Protein AF-A0A941VCA6-F1 (afdb_monomer_lite)

Foldseek 3Di:
DPDPDDQDWDQDPPQDLCQQVWDADPVPRDIHGDCVSVVVRCVVRVHDCVCCVVDDVVVVLVVNLVVQVVCVVVVHDDDPNSVVSVVVVVVVVVVVVVVPDPPPDDD

Radius of gyration: 16.59 Å; chains: 1; bounding box: 28×48×42 Å

pLDDT: mean 78.52, std 15.75, range [40.0, 93.44]

Structure (mmCIF, N/CA/C/O backbone):
data_AF-A0A941VCA6-F1
#
_entry.id   AF-A0A941VCA6-F1
#
loop_
_atom_site.group_PDB
_atom_site.id
_atom_site.type_symbol
_atom_site.label_atom_id
_atom_site.label_alt_id
_atom_site.label_comp_id
_atom_site.label_asym_id
_atom_site.label_entity_id
_atom_site.label_seq_id
_atom_site.pdbx_PDB_ins_code
_atom_site.Cartn_x
_atom_site.Cartn_y
_atom_site.Cartn_z
_atom_site.occupancy
_atom_site.B_iso_or_equiv
_atom_site.auth_seq_id
_atom_site.auth_comp_id
_atom_site.auth_asym_id
_atom_site.auth_atom_id
_atom_site.pdbx_PDB_model_num
ATOM 1 N N . MET A 1 1 ? -7.656 23.220 -9.319 1.00 40.00 1 MET A N 1
ATOM 2 C CA . MET A 1 1 ? -6.685 22.226 -8.816 1.00 40.00 1 MET A CA 1
ATOM 3 C C . MET A 1 1 ? -7.544 21.092 -8.300 1.00 40.00 1 MET A C 1
ATOM 5 O O . MET A 1 1 ? -8.359 21.412 -7.446 1.00 40.00 1 MET A O 1
ATOM 9 N N . PRO A 1 2 ? -7.542 19.876 -8.874 1.00 51.56 2 PRO A N 1
ATOM 10 C CA . PRO A 1 2 ? -8.415 18.844 -8.338 1.00 51.56 2 PRO A CA 1
ATOM 11 C C . PRO A 1 2 ? -7.950 18.517 -6.919 1.00 51.56 2 PRO A C 1
ATOM 13 O O . PRO A 1 2 ? -6.752 18.389 -6.665 1.00 51.56 2 PRO A O 1
ATOM 16 N N . ASP A 1 3 ? -8.909 18.482 -6.007 1.00 45.16 3 ASP A N 1
ATOM 17 C CA . ASP A 1 3 ? -8.747 18.191 -4.596 1.00 45.16 3 ASP A CA 1
ATOM 18 C C . ASP A 1 3 ? -7.928 16.910 -4.402 1.00 45.16 3 ASP A C 1
ATOM 20 O O . ASP A 1 3 ? -8.348 15.815 -4.781 1.00 45.16 3 ASP A O 1
ATOM 24 N N . SER A 1 4 ? -6.734 17.035 -3.818 1.00 57.38 4 SER A N 1
ATOM 25 C CA . SER A 1 4 ? -5.977 15.875 -3.353 1.00 57.38 4 SER A CA 1
ATOM 26 C C . SER A 1 4 ? -6.761 15.224 -2.219 1.00 57.38 4 SER A C 1
ATOM 28 O O . SER A 1 4 ? -6.680 15.660 -1.069 1.00 57.38 4 SER A O 1
ATOM 30 N N . VAL A 1 5 ? -7.529 14.185 -2.545 1.00 57.56 5 VAL A N 1
ATOM 31 C CA . VAL A 1 5 ? -8.227 13.363 -1.557 1.00 57.56 5 VAL A CA 1
ATOM 32 C C . VAL A 1 5 ? -7.172 12.673 -0.697 1.00 57.56 5 VAL A C 1
ATOM 34 O O . VAL A 1 5 ? -6.443 11.796 -1.159 1.00 57.56 5 VAL A O 1
ATOM 37 N N . ARG A 1 6 ? -7.060 13.106 0.560 1.00 62.91 6 ARG A N 1
ATOM 38 C CA . ARG A 1 6 ? -6.259 12.419 1.573 1.00 62.91 6 ARG A CA 1
ATOM 39 C C . ARG A 1 6 ? -7.131 11.344 2.191 1.00 62.91 6 ARG A C 1
ATOM 41 O O . ARG A 1 6 ? -8.127 11.656 2.835 1.00 62.91 6 ARG A O 1
ATOM 48 N N . VAL A 1 7 ? -6.751 10.096 1.970 1.00 64.94 7 VAL A N 1
ATOM 49 C CA . VAL A 1 7 ? -7.450 8.945 2.528 1.00 64.94 7 VAL A CA 1
ATOM 50 C C . VAL A 1 7 ? -6.732 8.534 3.809 1.00 64.94 7 VAL A C 1
ATOM 52 O O . VAL A 1 7 ? -5.518 8.332 3.800 1.00 64.94 7 VAL A O 1
ATOM 55 N N . PHE A 1 8 ? -7.471 8.455 4.913 1.00 70.94 8 PHE A N 1
ATOM 56 C CA . PHE A 1 8 ? -6.959 7.91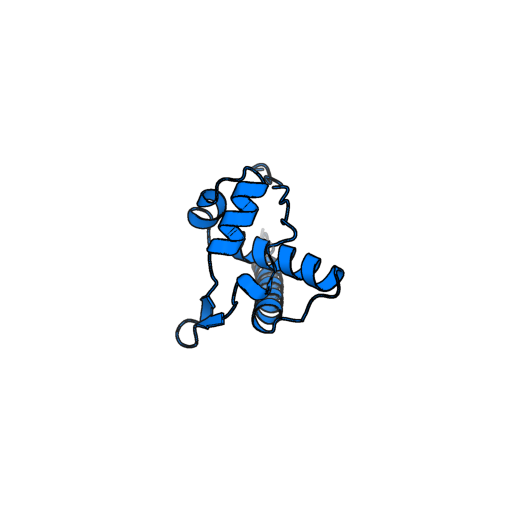5 6.168 1.00 70.94 8 PHE A CA 1
ATOM 57 C C . PHE A 1 8 ? -7.212 6.415 6.180 1.00 70.94 8 PHE A C 1
ATOM 59 O O . PHE A 1 8 ? -8.351 5.980 6.054 1.00 70.94 8 PHE A O 1
ATOM 66 N N . VAL A 1 9 ? -6.137 5.645 6.305 1.00 73.94 9 VAL A N 1
ATOM 67 C CA . VAL A 1 9 ? -6.169 4.183 6.299 1.00 73.94 9 VAL A CA 1
ATOM 68 C C . VAL A 1 9 ? -5.910 3.684 7.712 1.00 73.94 9 VAL A C 1
ATOM 70 O O . VAL A 1 9 ? -4.928 4.070 8.348 1.00 73.94 9 VAL A O 1
ATOM 73 N N . ASN A 1 10 ? -6.817 2.859 8.218 1.00 79.94 10 ASN A N 1
ATOM 74 C CA . ASN A 1 10 ? -6.681 2.161 9.481 1.00 79.94 10 ASN A CA 1
ATOM 75 C C . ASN A 1 10 ? -6.207 0.736 9.196 1.00 79.94 10 ASN A C 1
ATOM 77 O O . ASN A 1 10 ? -6.917 -0.045 8.568 1.00 79.94 10 ASN A O 1
ATOM 81 N N . ILE A 1 11 ? -4.994 0.414 9.639 1.00 81.81 11 ILE A N 1
ATOM 82 C CA . ILE A 1 11 ? -4.392 -0.900 9.411 1.00 81.81 11 ILE A CA 1
ATOM 83 C C . ILE A 1 11 ? -4.755 -1.783 10.607 1.00 81.81 11 ILE A C 1
ATOM 85 O O . ILE A 1 11 ? -4.311 -1.477 11.717 1.00 81.81 11 ILE A O 1
ATOM 89 N N . PRO A 1 12 ? -5.587 -2.822 10.426 1.00 82.75 12 PRO A N 1
ATOM 90 C CA . PRO A 1 12 ? -5.949 -3.712 11.518 1.00 82.75 12 PRO A CA 1
ATOM 91 C C . PRO A 1 12 ? -4.722 -4.498 11.997 1.00 82.75 12 PRO A C 1
ATOM 93 O O . PRO A 1 12 ? -3.832 -4.820 11.214 1.00 82.75 12 PRO A O 1
ATOM 96 N N . GLU A 1 13 ? -4.684 -4.818 13.290 1.00 80.75 13 GLU A N 1
ATOM 97 C CA . GLU A 1 13 ? -3.542 -5.484 13.938 1.00 80.75 13 GLU A CA 1
ATOM 98 C C . GLU A 1 13 ? -3.237 -6.889 13.390 1.00 80.75 13 GLU A C 1
ATOM 100 O O . GLU A 1 13 ? -2.095 -7.337 13.457 1.00 80.75 13 GLU A O 1
ATOM 105 N N . ASP A 1 14 ? -4.245 -7.551 12.818 1.00 85.06 14 ASP A N 1
ATOM 106 C CA . ASP A 1 14 ? -4.143 -8.892 12.230 1.00 85.06 14 ASP A CA 1
ATOM 107 C C . ASP A 1 14 ? -3.591 -8.876 10.792 1.00 85.06 14 ASP A C 1
ATOM 109 O O . ASP A 1 14 ? -3.211 -9.912 10.257 1.00 85.06 14 ASP A O 1
ATOM 113 N N . VAL A 1 15 ? -3.505 -7.700 10.155 1.00 88.38 15 VAL A N 1
ATOM 114 C CA . VAL A 1 15 ? -3.014 -7.570 8.777 1.00 88.38 15 VAL A CA 1
ATOM 115 C C . VAL A 1 15 ? -1.579 -7.068 8.779 1.00 88.38 15 VAL A C 1
ATOM 117 O O . VAL A 1 15 ? -1.282 -5.934 9.162 1.00 88.38 15 VAL A O 1
ATOM 120 N N . THR A 1 16 ? -0.670 -7.907 8.286 1.00 90.00 16 THR A N 1
ATOM 121 C CA . THR A 1 16 ? 0.745 -7.558 8.181 1.00 90.00 16 THR A CA 1
ATOM 122 C C . THR A 1 16 ? 1.124 -7.155 6.762 1.00 90.00 16 THR A C 1
ATOM 124 O O . THR A 1 16 ? 0.493 -7.543 5.784 1.00 90.00 16 THR A O 1
ATOM 127 N N . PHE A 1 17 ? 2.211 -6.394 6.625 1.00 90.12 17 PHE A N 1
ATOM 128 C CA . PHE A 1 17 ? 2.737 -6.053 5.302 1.00 90.12 17 PHE A CA 1
ATOM 129 C C . PHE A 1 17 ? 3.193 -7.302 4.524 1.00 90.12 17 PHE A C 1
ATOM 131 O O . PHE A 1 17 ? 3.091 -7.346 3.303 1.00 90.12 17 PHE A O 1
ATOM 138 N N . ALA A 1 18 ? 3.656 -8.344 5.223 1.00 90.75 18 ALA A N 1
ATOM 139 C CA . ALA A 1 18 ? 4.099 -9.589 4.603 1.00 90.75 18 ALA A CA 1
ATOM 140 C C . ALA A 1 18 ? 2.952 -10.365 3.922 1.00 90.75 18 ALA A C 1
ATOM 142 O O . ALA A 1 18 ? 3.211 -11.101 2.967 1.00 90.75 18 ALA A O 1
ATOM 143 N N . ASP A 1 19 ? 1.697 -10.160 4.342 1.00 92.19 19 ASP A N 1
ATOM 144 C CA . ASP A 1 19 ? 0.515 -10.748 3.695 1.00 92.19 19 ASP A CA 1
ATOM 145 C C . ASP A 1 19 ? 0.294 -10.241 2.268 1.00 92.19 19 ASP A C 1
ATOM 147 O O . ASP A 1 19 ? -0.338 -10.930 1.470 1.00 92.19 19 ASP A O 1
ATOM 151 N N . LEU A 1 20 ? 0.868 -9.086 1.897 1.00 91.75 20 LEU A N 1
ATOM 152 C CA . LEU A 1 20 ? 0.865 -8.632 0.502 1.00 91.75 20 LEU A CA 1
ATOM 153 C C . LEU A 1 20 ? 1.608 -9.598 -0.420 1.00 91.75 20 LEU A C 1
ATOM 155 O O . LEU A 1 20 ? 1.352 -9.590 -1.623 1.00 91.75 20 LEU A O 1
ATOM 159 N N . ARG A 1 21 ? 2.543 -10.392 0.125 1.00 92.75 21 ARG A N 1
ATOM 160 C CA . ARG A 1 21 ? 3.386 -11.340 -0.618 1.00 92.75 21 ARG A CA 1
ATOM 161 C C . ARG A 1 21 ? 3.957 -10.702 -1.882 1.00 92.75 21 ARG A C 1
ATOM 163 O O . ARG A 1 21 ? 3.840 -11.251 -2.979 1.00 92.75 21 ARG A O 1
ATOM 170 N N . LEU A 1 22 ? 4.544 -9.516 -1.707 1.00 93.00 22 LEU A N 1
ATOM 171 C CA . LEU A 1 22 ? 5.076 -8.726 -2.806 1.00 93.00 22 LEU A CA 1
ATOM 172 C C . LEU A 1 22 ? 6.075 -9.547 -3.612 1.00 93.00 22 LEU A C 1
ATOM 174 O O . LEU A 1 22 ? 7.038 -10.115 -3.096 1.00 93.00 22 LEU A O 1
ATOM 178 N N . ALA A 1 23 ? 5.836 -9.584 -4.912 1.00 92.38 23 ALA A N 1
ATOM 179 C CA . ALA A 1 23 ? 6.672 -10.276 -5.863 1.00 92.38 23 ALA A CA 1
ATOM 180 C C . ALA A 1 23 ? 6.882 -9.405 -7.095 1.00 92.38 23 ALA A C 1
ATOM 182 O O . ALA A 1 23 ? 6.087 -8.526 -7.427 1.00 92.38 23 ALA A O 1
ATOM 183 N N . ARG A 1 24 ? 7.977 -9.671 -7.800 1.00 89.81 24 ARG A N 1
ATOM 184 C CA . ARG A 1 24 ? 8.265 -9.041 -9.083 1.00 89.81 24 ARG A CA 1
ATOM 185 C C . ARG A 1 24 ? 7.919 -10.017 -10.197 1.00 89.81 24 ARG A C 1
ATOM 187 O O . ARG A 1 24 ? 8.426 -11.140 -10.210 1.00 89.81 24 ARG A O 1
ATOM 194 N N . ASN A 1 25 ? 7.111 -9.590 -11.159 1.00 88.50 25 ASN A N 1
ATOM 195 C CA . ASN A 1 25 ? 6.954 -10.329 -12.400 1.00 88.50 25 ASN A CA 1
ATOM 196 C C . ASN A 1 25 ? 8.285 -10.288 -13.164 1.00 88.50 25 ASN A C 1
ATOM 198 O O . ASN A 1 25 ? 8.712 -9.227 -13.610 1.00 88.50 25 ASN A O 1
ATOM 202 N N . GLN A 1 26 ? 8.952 -11.429 -13.334 1.00 85.88 26 GLN A N 1
ATOM 203 C CA . GLN A 1 26 ? 10.251 -11.473 -14.016 1.00 85.88 26 GLN A CA 1
ATOM 204 C C . GLN A 1 26 ? 10.157 -11.207 -15.526 1.00 85.88 26 GLN A C 1
ATOM 206 O O . GLN A 1 26 ? 11.163 -10.881 -16.149 1.00 85.88 26 GLN A O 1
ATOM 211 N N . GLN A 1 27 ? 8.969 -11.355 -16.118 1.00 83.75 27 GLN A N 1
ATOM 212 C CA . GLN A 1 27 ? 8.739 -11.147 -17.545 1.00 83.75 27 GLN A CA 1
ATOM 213 C C . GLN A 1 27 ? 8.391 -9.696 -17.878 1.00 83.75 27 GLN A C 1
ATOM 215 O O . GLN A 1 27 ? 8.851 -9.184 -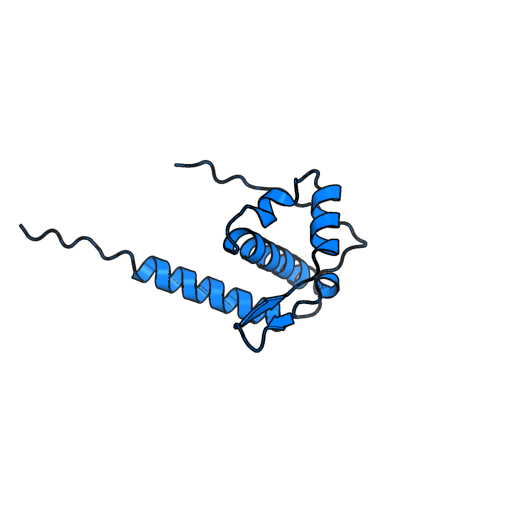18.895 1.00 83.75 27 GLN A O 1
ATOM 220 N N . THR A 1 28 ? 7.563 -9.050 -17.054 1.00 83.62 28 THR A N 1
ATOM 221 C CA . THR A 1 28 ? 7.068 -7.688 -17.326 1.00 83.62 28 THR A CA 1
ATOM 222 C C . THR A 1 28 ? 7.708 -6.625 -16.438 1.00 83.62 28 THR A C 1
ATOM 224 O O . THR A 1 28 ? 7.699 -5.449 -16.784 1.00 83.62 28 THR A O 1
ATOM 227 N N . GLY A 1 29 ? 8.291 -7.026 -15.307 1.00 82.69 29 GLY A N 1
ATOM 228 C CA . GLY A 1 29 ? 8.816 -6.119 -14.291 1.00 82.69 29 GLY A CA 1
ATOM 229 C C . GLY A 1 29 ? 7.748 -5.534 -13.363 1.00 82.69 29 GLY A C 1
ATOM 230 O O . GLY A 1 29 ? 8.113 -4.785 -12.455 1.00 82.69 29 GLY A O 1
ATOM 231 N N . ASP A 1 30 ? 6.469 -5.878 -13.550 1.00 83.94 30 ASP A N 1
ATOM 232 C CA . ASP A 1 30 ? 5.365 -5.405 -12.710 1.00 83.94 30 ASP A CA 1
ATOM 233 C C . ASP A 1 30 ? 5.441 -5.953 -11.285 1.00 83.94 30 ASP A C 1
ATOM 235 O O . ASP A 1 30 ? 5.929 -7.060 -11.038 1.00 83.94 30 ASP A O 1
ATOM 239 N N . VAL A 1 31 ? 4.914 -5.177 -10.342 1.00 87.00 31 VAL A N 1
ATOM 240 C CA . VAL A 1 31 ? 4.738 -5.618 -8.959 1.00 87.00 31 VAL A CA 1
ATOM 241 C C . VAL A 1 31 ? 3.456 -6.441 -8.865 1.00 87.00 31 VAL A C 1
ATOM 243 O O . VAL A 1 31 ? 2.377 -5.974 -9.224 1.00 87.00 31 VAL A O 1
ATOM 246 N N . ILE A 1 32 ? 3.591 -7.671 -8.383 1.00 90.25 32 ILE A N 1
ATOM 247 C CA . ILE A 1 32 ? 2.499 -8.598 -8.092 1.00 90.25 32 ILE A CA 1
ATOM 248 C C . ILE A 1 32 ? 2.311 -8.620 -6.575 1.00 90.25 32 ILE A C 1
ATOM 250 O O . ILE A 1 32 ? 3.289 -8.637 -5.828 1.00 90.25 32 ILE A O 1
ATOM 254 N N . PHE A 1 33 ? 1.063 -8.620 -6.126 1.00 92.25 33 PHE A N 1
ATOM 255 C CA . PHE A 1 33 ? 0.699 -8.662 -4.714 1.00 92.25 33 PHE A CA 1
ATOM 256 C C . PHE A 1 33 ? -0.683 -9.295 -4.536 1.00 92.25 33 PHE A C 1
ATOM 258 O O . PHE A 1 33 ? -1.477 -9.363 -5.478 1.00 92.25 33 PHE A O 1
ATOM 265 N N . GLU A 1 34 ? -0.967 -9.732 -3.314 1.00 93.44 34 GLU A N 1
ATOM 266 C CA . GLU A 1 34 ? -2.280 -10.215 -2.899 1.00 93.44 34 GLU A CA 1
ATOM 267 C C . GLU A 1 34 ? -3.205 -9.043 -2.549 1.00 93.44 34 GLU A C 1
ATOM 269 O O . GLU A 1 34 ? -2.827 -8.126 -1.817 1.00 93.44 34 GLU A O 1
ATOM 274 N N . TRP A 1 35 ? -4.442 -9.082 -3.052 1.00 90.75 35 TRP A N 1
ATOM 275 C CA . TRP A 1 35 ? -5.443 -8.038 -2.796 1.00 90.75 35 TRP A CA 1
ATOM 276 C C . TRP A 1 35 ? -6.131 -8.179 -1.440 1.00 90.75 35 TRP A C 1
ATOM 278 O O . TRP A 1 35 ? -6.477 -7.163 -0.844 1.00 90.75 35 TRP A O 1
ATOM 288 N N . ALA A 1 36 ? -6.237 -9.400 -0.912 1.00 92.00 36 ALA A N 1
ATOM 289 C CA . ALA A 1 36 ? -6.885 -9.688 0.366 1.00 92.00 36 ALA A CA 1
ATOM 290 C C . ALA A 1 36 ? -6.474 -8.752 1.530 1.00 92.00 36 ALA A C 1
ATOM 292 O O . ALA A 1 36 ? -7.364 -8.206 2.183 1.00 92.00 36 ALA A O 1
ATOM 293 N N . PRO A 1 37 ? -5.177 -8.488 1.799 1.00 91.50 37 PRO A N 1
ATOM 294 C CA . PRO A 1 37 ? -4.785 -7.547 2.855 1.00 91.50 37 PRO A CA 1
ATOM 295 C C . PRO A 1 37 ? -5.198 -6.095 2.567 1.00 91.50 37 PRO A C 1
ATOM 297 O O . PRO A 1 37 ? -5.546 -5.357 3.487 1.00 91.50 37 PRO A O 1
ATOM 300 N N . ILE A 1 38 ? -5.195 -5.671 1.299 1.00 89.50 38 ILE A N 1
ATOM 301 C CA . ILE A 1 38 ? -5.634 -4.324 0.900 1.00 89.50 38 ILE A CA 1
ATOM 302 C C . ILE A 1 38 ? -7.146 -4.200 1.080 1.00 89.50 38 ILE A C 1
ATOM 304 O O . ILE A 1 38 ? -7.613 -3.202 1.619 1.00 89.50 38 ILE A O 1
ATOM 308 N N . GLU A 1 39 ? -7.902 -5.218 0.673 1.00 90.94 39 GLU A N 1
ATOM 309 C CA . GLU A 1 39 ? -9.352 -5.300 0.855 1.00 90.94 39 GLU A CA 1
ATOM 310 C C . GLU A 1 39 ? -9.728 -5.255 2.340 1.00 90.94 39 GLU A C 1
ATOM 312 O O . GLU A 1 39 ? -10.618 -4.496 2.714 1.00 90.94 39 GLU A O 1
ATOM 317 N N . ALA A 1 40 ? -9.000 -5.973 3.201 1.00 90.50 40 ALA A N 1
ATOM 318 C CA . ALA A 1 40 ? -9.209 -5.944 4.648 1.00 90.50 40 ALA A CA 1
ATOM 319 C C . ALA A 1 40 ? -8.941 -4.557 5.260 1.00 90.50 40 ALA A C 1
ATOM 321 O O . ALA A 1 40 ? -9.709 -4.088 6.099 1.00 90.50 40 ALA A O 1
ATOM 322 N N . ILE A 1 41 ? -7.881 -3.865 4.823 1.00 89.00 41 ILE A N 1
ATOM 323 C CA . ILE A 1 41 ? -7.606 -2.481 5.247 1.00 89.00 41 ILE A CA 1
ATOM 324 C C . ILE A 1 41 ? -8.704 -1.537 4.752 1.00 89.00 41 ILE A C 1
ATOM 326 O O . ILE A 1 41 ? -9.134 -0.654 5.495 1.00 89.00 41 ILE A O 1
ATOM 330 N N . CYS A 1 42 ? -9.159 -1.708 3.509 1.00 88.75 42 CYS A N 1
ATOM 331 C CA . CYS A 1 42 ? -10.227 -0.903 2.924 1.00 88.75 42 CYS A CA 1
ATOM 332 C C . CYS A 1 42 ? -11.533 -1.062 3.711 1.00 88.75 42 CYS A C 1
ATOM 334 O O . CYS A 1 42 ? -12.106 -0.054 4.121 1.00 88.75 42 CYS A O 1
ATOM 336 N N . ASP A 1 43 ? -11.938 -2.300 4.006 1.00 89.12 43 ASP A N 1
ATOM 337 C CA . ASP A 1 43 ? -13.116 -2.620 4.820 1.00 89.12 43 ASP A CA 1
ATOM 338 C C . ASP A 1 43 ? -13.019 -1.998 6.222 1.00 89.12 43 ASP A C 1
ATOM 340 O O . ASP A 1 43 ? -13.891 -1.226 6.627 1.00 89.12 43 ASP A O 1
ATOM 344 N N . ALA A 1 44 ? -11.889 -2.201 6.909 1.00 87.25 44 ALA A N 1
ATOM 345 C CA . ALA A 1 44 ? -11.644 -1.636 8.237 1.00 87.25 44 ALA A CA 1
ATOM 346 C C . ALA A 1 44 ? -11.616 -0.095 8.258 1.00 87.25 44 ALA A C 1
ATOM 348 O O . ALA A 1 44 ? -11.843 0.521 9.301 1.00 87.25 44 ALA A O 1
ATOM 349 N N . SER A 1 45 ? -11.320 0.533 7.120 1.00 84.81 45 SER A N 1
ATOM 350 C CA . SER A 1 45 ? -11.235 1.990 6.972 1.00 84.81 45 SER A CA 1
ATOM 351 C C . SER A 1 45 ? -12.498 2.616 6.370 1.00 84.81 45 SER A C 1
ATOM 353 O O . SER A 1 45 ? -12.578 3.842 6.287 1.00 84.81 45 SER A O 1
ATOM 355 N N . GLY A 1 46 ? -13.467 1.810 5.921 1.00 86.00 46 GLY A N 1
ATOM 356 C CA . GLY A 1 46 ? -14.638 2.283 5.175 1.00 86.00 46 GLY A CA 1
ATOM 357 C C . GLY A 1 46 ? -14.293 2.902 3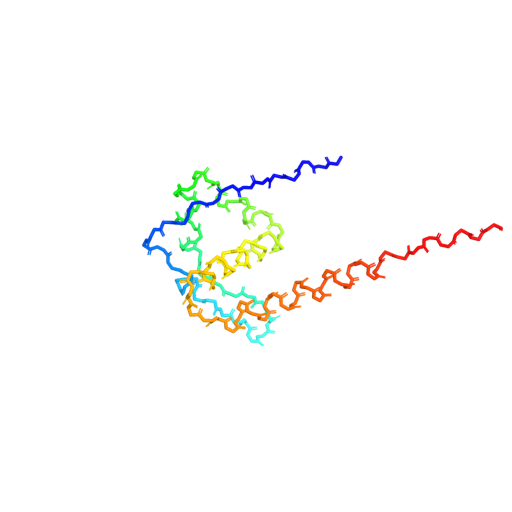.813 1.00 86.00 46 GLY A C 1
ATOM 358 O O . GLY A 1 46 ? -14.977 3.820 3.360 1.00 86.00 46 GLY A O 1
ATOM 359 N N . ILE A 1 47 ? -13.206 2.448 3.185 1.00 85.69 47 ILE A N 1
ATOM 360 C CA . ILE A 1 47 ? -12.742 2.907 1.872 1.00 85.69 47 ILE A CA 1
ATOM 361 C C . ILE A 1 47 ? -13.209 1.905 0.823 1.00 85.69 47 ILE A C 1
ATOM 363 O O . ILE A 1 47 ? -13.086 0.699 1.013 1.00 85.69 47 ILE A O 1
ATOM 367 N N . ASP A 1 48 ? -13.695 2.395 -0.313 1.00 85.81 48 ASP A N 1
ATOM 368 C CA . ASP A 1 48 ? -14.008 1.520 -1.435 1.00 85.81 48 ASP A CA 1
ATOM 369 C C . ASP A 1 48 ? -12.715 1.071 -2.140 1.00 85.81 48 ASP A C 1
ATOM 371 O O . ASP A 1 48 ? -11.912 1.899 -2.584 1.00 85.81 48 ASP A O 1
ATOM 375 N N . VAL A 1 49 ? -12.491 -0.245 -2.229 1.00 85.75 49 VAL A N 1
ATOM 376 C CA . VAL A 1 49 ? -11.283 -0.810 -2.856 1.00 85.75 49 VAL A CA 1
ATOM 377 C C . VAL A 1 49 ? -11.182 -0.456 -4.345 1.00 85.75 49 VAL A C 1
ATOM 379 O O . VAL A 1 49 ? -10.079 -0.404 -4.897 1.00 85.75 49 VAL A O 1
ATOM 382 N N . ASP A 1 50 ? -12.302 -0.142 -5.001 1.00 85.50 50 ASP A N 1
ATOM 383 C CA . ASP A 1 50 ? -12.338 0.264 -6.403 1.00 85.50 50 ASP A CA 1
ATOM 384 C C . ASP A 1 50 ? -11.556 1.562 -6.646 1.00 85.50 50 ASP A C 1
ATOM 386 O O . ASP A 1 50 ? -10.959 1.736 -7.703 1.00 85.50 50 ASP A O 1
ATOM 390 N N . ILE A 1 51 ? -11.387 2.413 -5.625 1.00 79.31 51 ILE A N 1
ATOM 391 C CA . ILE A 1 51 ? -10.527 3.609 -5.693 1.00 79.31 51 ILE A CA 1
ATOM 392 C C . ILE A 1 51 ? -9.084 3.250 -6.093 1.00 79.31 51 ILE A C 1
ATOM 394 O O . ILE A 1 51 ? -8.408 4.045 -6.764 1.00 79.31 51 ILE A O 1
ATOM 398 N N . PHE A 1 52 ? -8.618 2.060 -5.700 1.00 80.06 52 PHE A N 1
ATOM 399 C CA . PHE A 1 52 ? -7.306 1.521 -6.052 1.00 80.06 52 PHE A CA 1
ATOM 400 C C . PHE A 1 52 ? -7.312 0.688 -7.339 1.00 80.06 52 PHE A C 1
ATOM 402 O O . PHE A 1 52 ? -6.257 0.558 -7.955 1.00 80.06 52 PHE A O 1
ATOM 409 N N . ARG A 1 53 ? -8.461 0.129 -7.746 1.00 80.19 53 ARG A N 1
ATOM 410 C CA . ARG A 1 53 ? -8.592 -0.690 -8.967 1.00 80.19 53 ARG A CA 1
ATOM 411 C C . ARG A 1 53 ? -8.845 0.149 -10.219 1.00 80.19 53 ARG A C 1
ATOM 413 O O . ARG A 1 53 ? -8.224 -0.103 -11.246 1.00 80.19 53 ARG A O 1
ATOM 420 N N . ASP A 1 54 ? -9.727 1.139 -10.127 1.00 70.06 54 ASP A N 1
ATOM 421 C CA . ASP A 1 54 ? -10.040 2.105 -11.188 1.00 70.06 54 ASP A CA 1
ATOM 422 C C . ASP A 1 54 ? -8.966 3.203 -11.276 1.00 70.06 54 ASP A C 1
ATOM 424 O O . ASP A 1 54 ? -8.628 3.741 -12.333 1.00 70.06 54 ASP A O 1
ATOM 428 N N . GLY A 1 55 ? -8.334 3.496 -10.137 1.00 55.28 55 GLY A N 1
ATOM 429 C CA . GLY A 1 55 ? -7.199 4.393 -10.061 1.00 55.28 55 GLY A CA 1
ATOM 430 C C . GLY A 1 55 ? -5.963 3.816 -10.743 1.00 55.28 55 GLY A C 1
ATOM 431 O O . GLY A 1 55 ? -5.403 2.843 -10.258 1.00 55.28 55 GLY A O 1
ATOM 432 N N . ASN A 1 56 ? -5.498 4.485 -11.808 1.00 60.53 56 ASN A N 1
ATOM 433 C CA . ASN A 1 56 ? -4.154 4.372 -12.400 1.00 60.53 56 ASN A CA 1
ATOM 434 C C . ASN A 1 56 ? -3.139 3.758 -11.416 1.00 60.53 56 ASN A C 1
ATOM 436 O O . ASN A 1 56 ? -2.990 4.292 -10.315 1.00 60.53 56 ASN A O 1
ATOM 440 N N . ALA A 1 57 ? -2.430 2.699 -11.829 1.00 62.25 57 ALA A N 1
ATOM 441 C CA . ALA A 1 57 ? -1.509 1.879 -11.026 1.00 62.25 57 ALA A CA 1
ATOM 442 C C . ALA A 1 57 ? -0.563 2.662 -10.081 1.00 62.25 57 ALA A C 1
ATOM 444 O O . ALA A 1 57 ? -0.103 2.136 -9.070 1.00 62.25 57 ALA A O 1
ATOM 445 N N . GLY A 1 58 ? -0.312 3.946 -10.354 1.00 68.62 58 GLY A N 1
ATOM 446 C CA . GLY A 1 58 ? 0.359 4.860 -9.427 1.00 68.62 58 GLY A CA 1
ATOM 447 C C . GLY A 1 58 ? -0.314 5.036 -8.053 1.00 68.62 58 GLY A C 1
ATOM 448 O O . GLY A 1 58 ? 0.405 5.229 -7.076 1.00 68.62 58 GLY A O 1
ATOM 449 N N . LYS A 1 59 ? -1.650 4.952 -7.928 1.00 78.62 59 LYS A N 1
ATOM 450 C CA . LYS A 1 59 ? -2.342 5.107 -6.631 1.00 78.62 59 LYS A CA 1
ATOM 451 C C . LYS A 1 59 ? -2.059 3.938 -5.696 1.00 78.62 59 LYS A C 1
ATOM 453 O O . LYS A 1 59 ? -1.709 4.158 -4.539 1.00 78.62 59 LYS A O 1
ATOM 458 N N . ILE A 1 60 ? -2.182 2.711 -6.205 1.00 84.56 60 ILE A N 1
ATOM 459 C CA . ILE A 1 60 ? -1.906 1.519 -5.403 1.00 84.56 60 ILE A CA 1
ATOM 460 C C . ILE A 1 60 ? -0.413 1.408 -5.072 1.00 84.56 60 ILE A C 1
ATOM 462 O O . ILE A 1 60 ? -0.068 1.119 -3.931 1.00 84.56 60 ILE A O 1
ATOM 466 N N . GLY A 1 61 ? 0.477 1.762 -6.009 1.00 85.69 61 GLY A N 1
ATOM 467 C CA . GLY A 1 61 ? 1.917 1.831 -5.740 1.00 85.69 61 GLY A CA 1
ATOM 468 C C . GLY A 1 61 ? 2.259 2.810 -4.611 1.00 85.69 61 GLY A C 1
ATOM 469 O O . GLY A 1 61 ? 2.973 2.451 -3.678 1.00 85.69 61 GLY A O 1
ATOM 470 N N . ALA A 1 62 ? 1.686 4.019 -4.635 1.00 83.75 62 ALA A N 1
ATOM 471 C CA . ALA A 1 62 ? 1.885 5.006 -3.573 1.00 83.75 62 ALA A CA 1
ATOM 472 C C . ALA A 1 62 ? 1.344 4.540 -2.211 1.00 83.75 62 ALA A C 1
ATOM 474 O O . ALA A 1 62 ? 1.970 4.800 -1.183 1.00 83.75 62 ALA A O 1
ATOM 475 N N . PHE A 1 63 ? 0.213 3.830 -2.197 1.00 87.75 63 PHE A N 1
ATOM 476 C CA . PHE A 1 63 ? -0.328 3.231 -0.980 1.00 87.75 63 PHE A CA 1
ATOM 477 C C . PHE A 1 63 ? 0.602 2.152 -0.406 1.00 87.75 63 PHE A C 1
ATOM 479 O O . PHE A 1 63 ? 0.929 2.211 0.778 1.00 87.75 63 PHE A O 1
ATOM 486 N N . ILE A 1 64 ? 1.087 1.221 -1.239 1.00 89.81 64 ILE A N 1
ATOM 487 C CA . ILE A 1 64 ? 2.021 0.162 -0.817 1.00 89.81 64 ILE A CA 1
ATOM 488 C C . ILE A 1 64 ? 3.293 0.778 -0.221 1.00 89.81 64 ILE A C 1
ATOM 490 O O . ILE A 1 64 ? 3.734 0.358 0.847 1.00 89.81 64 ILE A O 1
ATOM 494 N N . VAL A 1 65 ? 3.848 1.816 -0.853 1.00 89.62 65 VAL A N 1
ATOM 495 C CA . VAL A 1 65 ? 5.021 2.539 -0.335 1.00 89.62 65 VAL A CA 1
ATOM 496 C C . VAL A 1 65 ? 4.735 3.198 1.017 1.00 89.62 65 VAL A C 1
ATOM 498 O O . VAL A 1 65 ? 5.523 3.058 1.953 1.00 89.62 65 VAL A O 1
ATOM 501 N N . ALA A 1 66 ? 3.602 3.892 1.157 1.00 88.50 66 ALA A N 1
ATOM 502 C CA . ALA A 1 66 ? 3.233 4.540 2.413 1.00 88.50 66 ALA A CA 1
ATOM 503 C C . ALA A 1 66 ? 3.044 3.524 3.553 1.00 88.50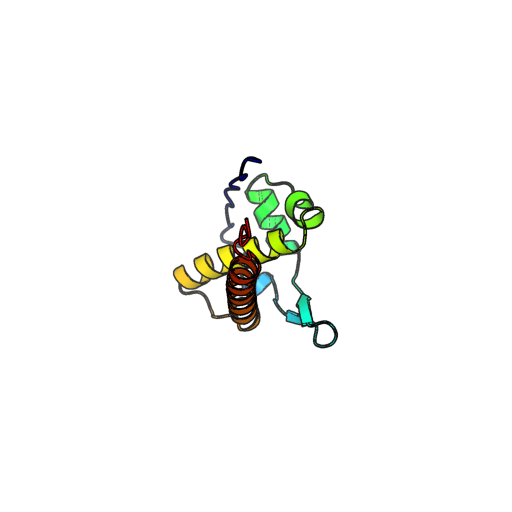 66 ALA A C 1
ATOM 505 O O . ALA A 1 66 ? 3.539 3.739 4.663 1.00 88.50 66 ALA A O 1
ATOM 506 N N . TRP A 1 67 ? 2.385 2.395 3.276 1.00 89.94 67 TRP A N 1
ATOM 507 C CA . TRP A 1 67 ? 2.235 1.317 4.249 1.00 89.94 67 TRP A CA 1
ATOM 508 C C . TRP A 1 67 ? 3.590 0.692 4.603 1.00 89.94 67 TRP A C 1
ATOM 510 O O . TRP A 1 67 ? 3.886 0.501 5.783 1.00 89.94 67 TRP A O 1
ATOM 520 N N . TYR A 1 68 ? 4.466 0.463 3.624 1.00 92.12 68 TYR A N 1
ATOM 521 C CA . TYR A 1 68 ? 5.802 -0.063 3.885 1.00 92.12 68 TYR A CA 1
ATOM 522 C C . TYR A 1 68 ? 6.624 0.851 4.804 1.00 92.12 68 TYR A C 1
ATOM 524 O O . TYR A 1 68 ? 7.259 0.375 5.745 1.00 92.12 68 TYR A O 1
ATOM 532 N N . HIS A 1 69 ? 6.563 2.173 4.615 1.00 88.81 69 HIS A N 1
ATOM 533 C CA . HIS A 1 69 ? 7.212 3.112 5.533 1.00 88.81 69 HIS A CA 1
ATOM 534 C C . HIS A 1 69 ? 6.683 2.989 6.967 1.00 88.81 69 HIS A C 1
ATOM 536 O O . HIS A 1 69 ? 7.482 2.970 7.906 1.00 88.81 69 HIS A O 1
ATOM 542 N N . ALA A 1 70 ? 5.366 2.857 7.149 1.00 87.56 70 ALA A N 1
ATOM 543 C CA . ALA A 1 70 ? 4.777 2.627 8.468 1.00 87.56 70 ALA A CA 1
ATOM 544 C C . ALA A 1 70 ? 5.235 1.285 9.072 1.00 87.56 70 ALA A C 1
ATOM 546 O O . ALA A 1 70 ? 5.608 1.233 10.244 1.00 87.56 70 ALA A O 1
ATOM 547 N N . HIS A 1 71 ? 5.299 0.222 8.262 1.00 88.81 71 HIS A N 1
ATOM 548 C CA . HIS A 1 71 ? 5.814 -1.085 8.671 1.00 88.81 71 HIS A CA 1
ATOM 549 C C . HIS A 1 71 ? 7.275 -1.001 9.137 1.00 88.81 71 HIS A C 1
ATOM 551 O O . HIS A 1 71 ? 7.620 -1.510 10.203 1.00 88.81 71 HIS A O 1
ATOM 557 N N . ARG A 1 72 ? 8.135 -0.299 8.390 1.00 90.81 72 ARG A N 1
ATOM 558 C CA . ARG A 1 72 ? 9.546 -0.089 8.747 1.00 90.81 72 ARG A CA 1
ATOM 559 C C . ARG A 1 72 ? 9.715 0.784 9.987 1.00 90.81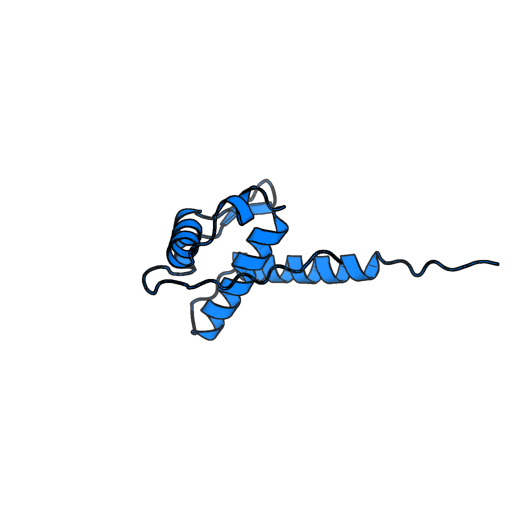 72 ARG A C 1
ATOM 561 O O . ARG A 1 72 ? 10.588 0.491 10.801 1.00 90.81 72 ARG A O 1
ATOM 568 N N . PHE A 1 73 ? 8.872 1.801 10.166 1.00 87.12 73 PHE A N 1
ATOM 569 C CA . PHE A 1 73 ? 8.854 2.625 11.379 1.00 87.12 73 PHE A CA 1
ATOM 570 C C . PHE A 1 73 ? 8.461 1.811 12.620 1.00 87.12 73 PHE A C 1
ATOM 572 O O . PHE A 1 73 ? 9.038 1.998 13.687 1.00 87.12 73 PHE A O 1
ATOM 579 N N . ALA A 1 74 ? 7.553 0.845 12.465 1.00 85.44 74 ALA A N 1
ATOM 580 C CA . ALA A 1 74 ? 7.199 -0.132 13.493 1.00 85.44 74 ALA A CA 1
ATOM 581 C C . ALA A 1 74 ? 8.234 -1.268 13.651 1.00 85.44 74 ALA A C 1
ATOM 583 O O . ALA A 1 74 ? 7.946 -2.289 14.273 1.00 85.44 74 ALA A O 1
ATOM 584 N N . ASN A 1 75 ? 9.447 -1.102 13.108 1.00 87.75 75 ASN A N 1
ATOM 585 C CA . ASN A 1 75 ? 10.539 -2.074 13.173 1.00 87.75 75 ASN A CA 1
ATOM 586 C C . ASN A 1 75 ? 10.266 -3.401 12.434 1.00 87.75 75 ASN A C 1
ATOM 588 O O . ASN A 1 75 ? 10.919 -4.412 12.704 1.00 87.75 75 ASN A O 1
ATOM 592 N N . GLY A 1 76 ? 9.331 -3.378 11.483 1.00 85.56 76 GLY A N 1
ATOM 593 C CA . GLY A 1 76 ? 8.975 -4.497 10.622 1.00 85.56 76 GLY A CA 1
ATOM 594 C C . GLY A 1 76 ? 10.097 -4.931 9.673 1.00 85.56 76 GLY A C 1
ATOM 595 O O . GLY A 1 76 ? 11.059 -4.194 9.420 1.00 85.56 76 GLY A O 1
ATOM 596 N N . THR A 1 77 ? 9.988 -6.157 9.167 1.00 90.88 77 THR A N 1
ATOM 597 C CA . THR A 1 77 ? 10.988 -6.799 8.309 1.00 90.88 77 THR A CA 1
ATOM 598 C C . THR A 1 77 ? 11.133 -6.058 6.973 1.00 90.88 77 THR A C 1
ATOM 600 O O . THR A 1 77 ? 10.135 -5.650 6.383 1.00 90.88 77 THR A O 1
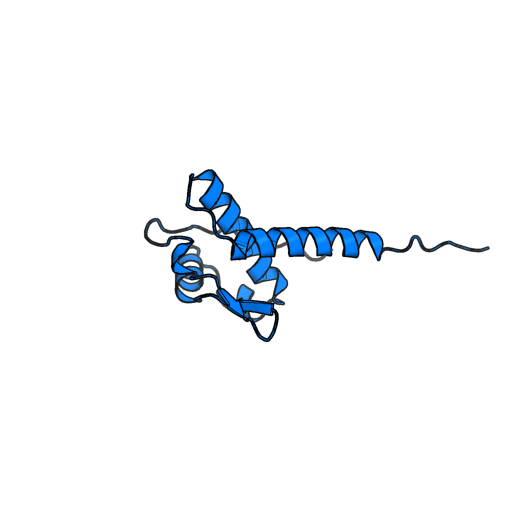ATOM 603 N N . PRO A 1 78 ? 12.366 -5.854 6.477 1.00 90.50 78 PRO A N 1
ATOM 604 C CA . PRO A 1 78 ? 12.569 -5.244 5.170 1.00 90.50 78 PRO A CA 1
ATOM 605 C C . PRO A 1 78 ? 12.067 -6.148 4.036 1.00 90.50 78 PRO A C 1
ATOM 607 O O . PRO A 1 78 ? 12.265 -7.362 4.076 1.00 90.50 78 PRO A O 1
ATOM 610 N N . ASP A 1 79 ? 11.490 -5.534 3.004 1.00 92.00 79 ASP A N 1
ATOM 611 C CA . ASP A 1 79 ? 11.017 -6.207 1.793 1.00 92.00 79 ASP A CA 1
ATOM 612 C C . ASP A 1 79 ? 11.727 -5.633 0.559 1.00 92.00 79 ASP A C 1
ATOM 614 O O . ASP A 1 79 ? 11.612 -4.450 0.244 1.00 92.00 79 ASP A O 1
ATOM 618 N N . LEU A 1 80 ? 12.484 -6.472 -0.154 1.00 91.38 80 LEU A N 1
ATOM 619 C CA . LEU A 1 80 ? 13.301 -6.027 -1.290 1.00 91.38 80 LEU A CA 1
ATOM 620 C C . LEU A 1 80 ? 12.468 -5.531 -2.479 1.00 91.38 80 LEU A C 1
ATOM 622 O O . LEU A 1 80 ? 12.968 -4.736 -3.274 1.00 91.38 80 LEU A O 1
ATOM 626 N N . VAL A 1 81 ? 11.239 -6.019 -2.656 1.00 91.75 81 VAL A N 1
ATOM 627 C CA . VAL A 1 81 ? 10.367 -5.589 -3.756 1.00 91.75 81 VAL A CA 1
ATOM 628 C C . VAL A 1 81 ? 9.804 -4.206 -3.444 1.00 91.75 81 VAL A C 1
ATOM 630 O O . VAL A 1 81 ? 9.811 -3.343 -4.322 1.00 91.75 81 VAL A O 1
ATOM 633 N N . ALA A 1 82 ? 9.408 -3.964 -2.193 1.00 91.50 82 ALA A N 1
ATOM 634 C CA . ALA A 1 82 ? 8.977 -2.651 -1.725 1.00 91.50 82 ALA A CA 1
ATOM 635 C C . ALA A 1 82 ? 10.098 -1.601 -1.823 1.00 91.50 82 ALA A C 1
ATOM 637 O O . ALA A 1 82 ? 9.871 -0.516 -2.354 1.00 91.50 82 ALA A O 1
ATOM 638 N N . GLU A 1 83 ? 11.322 -1.929 -1.395 1.00 92.50 83 GLU A N 1
ATOM 639 C CA . GLU A 1 83 ? 12.486 -1.029 -1.502 1.00 92.50 83 GLU A CA 1
ATOM 640 C C . GLU A 1 83 ? 12.791 -0.651 -2.965 1.00 92.50 83 GLU A C 1
ATOM 642 O O . GLU A 1 83 ? 13.052 0.511 -3.279 1.00 92.50 83 GLU A O 1
ATOM 647 N N . GLN A 1 84 ? 12.704 -1.613 -3.891 1.00 89.94 84 GLN A N 1
ATOM 648 C CA . GLN A 1 84 ? 12.872 -1.338 -5.323 1.00 89.94 84 GLN A CA 1
ATOM 649 C C . GLN A 1 84 ? 11.755 -0.445 -5.871 1.00 89.94 84 GLN A C 1
ATOM 651 O O . GLN A 1 84 ? 12.040 0.487 -6.622 1.00 89.94 84 GLN A O 1
ATOM 656 N N . LEU A 1 85 ? 10.503 -0.698 -5.479 1.00 88.25 85 LEU A N 1
ATOM 657 C CA . LEU A 1 85 ? 9.363 0.119 -5.893 1.00 88.25 85 LEU A CA 1
ATOM 658 C C . LEU A 1 85 ? 9.528 1.579 -5.441 1.00 88.25 85 LEU A C 1
ATOM 660 O O . LEU A 1 85 ? 9.254 2.490 -6.223 1.00 88.25 85 LEU A O 1
ATOM 664 N N . ILE A 1 86 ? 10.028 1.810 -4.221 1.00 89.25 86 ILE A N 1
ATOM 665 C CA . ILE A 1 86 ? 10.353 3.154 -3.715 1.00 89.25 86 ILE A CA 1
ATOM 666 C C . ILE A 1 86 ? 11.385 3.826 -4.616 1.00 89.25 86 ILE A C 1
ATOM 668 O O . ILE A 1 86 ? 11.124 4.913 -5.131 1.00 89.25 86 ILE A O 1
ATOM 672 N N . ALA A 1 87 ? 12.510 3.155 -4.874 1.00 88.25 87 ALA A N 1
ATOM 673 C CA . ALA A 1 87 ? 13.575 3.702 -5.710 1.00 88.25 87 ALA A CA 1
ATOM 674 C C . ALA A 1 87 ? 13.086 4.053 -7.129 1.00 88.25 87 ALA A C 1
ATOM 676 O O . ALA A 1 87 ? 13.475 5.076 -7.695 1.00 88.25 87 ALA A O 1
ATOM 677 N N . GLU A 1 88 ? 12.195 3.246 -7.709 1.00 84.88 88 GLU A N 1
ATOM 678 C CA . GLU A 1 88 ? 11.594 3.520 -9.018 1.00 84.88 88 GLU A CA 1
ATOM 679 C C . GLU A 1 88 ? 10.640 4.712 -9.000 1.00 84.88 88 GLU A C 1
ATOM 681 O O . GLU A 1 88 ? 10.630 5.518 -9.935 1.00 84.88 88 GLU A O 1
ATOM 686 N N . MET A 1 89 ? 9.823 4.833 -7.954 1.00 83.25 89 MET A N 1
ATOM 687 C CA . MET A 1 89 ? 8.918 5.965 -7.788 1.00 83.25 89 MET A CA 1
ATOM 688 C C . MET A 1 89 ? 9.694 7.268 -7.571 1.00 83.25 89 MET A C 1
ATOM 690 O O . MET A 1 89 ? 9.347 8.287 -8.173 1.00 83.25 89 MET A O 1
ATOM 694 N N . GLU A 1 90 ? 10.780 7.235 -6.798 1.00 82.81 90 GLU A N 1
ATOM 695 C CA . GLU A 1 90 ? 11.689 8.369 -6.619 1.00 82.81 90 GLU A CA 1
ATOM 696 C C . GLU A 1 90 ? 12.390 8.744 -7.931 1.00 82.81 90 GLU A C 1
ATOM 698 O O . GLU A 1 90 ? 12.361 9.909 -8.336 1.00 82.81 90 GLU A O 1
ATOM 703 N N . ALA A 1 91 ? 12.937 7.765 -8.658 1.00 79.62 91 ALA A N 1
ATOM 704 C CA . ALA A 1 91 ? 13.562 7.992 -9.960 1.00 79.62 91 ALA A CA 1
ATOM 705 C C . ALA A 1 91 ? 12.569 8.566 -10.987 1.00 79.62 91 ALA A C 1
ATOM 707 O O . ALA A 1 91 ? 12.912 9.474 -11.748 1.00 79.62 91 ALA A O 1
ATOM 708 N N . ARG A 1 92 ? 11.315 8.093 -10.989 1.00 69.50 92 ARG A N 1
ATOM 709 C CA . ARG A 1 92 ? 10.248 8.618 -11.854 1.00 69.50 92 ARG A CA 1
ATOM 710 C C . ARG A 1 92 ? 9.839 10.033 -11.464 1.00 69.50 92 ARG A C 1
ATOM 712 O O . ARG A 1 92 ? 9.598 10.843 -12.355 1.00 69.50 92 ARG A O 1
ATOM 719 N N . ASN A 1 93 ? 9.773 10.349 -10.173 1.00 66.19 93 ASN A N 1
ATOM 720 C CA . ASN A 1 93 ? 9.510 11.710 -9.710 1.00 66.19 93 ASN A CA 1
ATOM 721 C C . ASN A 1 93 ? 10.619 12.667 -10.178 1.00 66.19 93 ASN A C 1
ATOM 723 O O . ASN A 1 93 ? 10.314 13.731 -10.709 1.00 66.19 93 ASN A O 1
ATOM 727 N N . ILE A 1 94 ? 11.887 12.242 -10.087 1.00 59.09 94 ILE A N 1
ATOM 728 C CA . ILE A 1 94 ? 13.054 12.989 -10.588 1.00 59.09 94 ILE A CA 1
ATOM 729 C C . ILE A 1 94 ? 13.012 13.153 -12.122 1.00 59.09 94 ILE A C 1
ATOM 731 O O . ILE A 1 94 ? 13.279 14.233 -12.648 1.00 59.09 94 ILE A O 1
ATOM 735 N N . ALA A 1 95 ? 12.623 12.118 -12.867 1.00 58.44 95 ALA A N 1
ATOM 736 C CA . ALA A 1 95 ? 12.459 12.210 -14.320 1.00 58.44 95 ALA A CA 1
ATOM 737 C C . ALA A 1 95 ? 11.252 13.083 -14.731 1.00 58.44 95 ALA A C 1
ATOM 739 O O . ALA A 1 95 ? 11.290 13.768 -15.758 1.00 58.44 95 ALA A O 1
ATOM 740 N N . GLY A 1 96 ? 10.192 13.091 -13.919 1.00 53.03 96 GLY A N 1
ATOM 741 C CA . GLY A 1 96 ? 8.998 13.915 -14.100 1.00 53.03 96 GLY A CA 1
ATOM 742 C C . GLY A 1 96 ? 9.280 15.407 -13.921 1.00 53.03 96 GLY A C 1
ATOM 743 O O . GLY A 1 96 ? 8.870 16.198 -14.767 1.00 53.03 96 GLY A O 1
ATOM 744 N N . ILE A 1 97 ? 10.050 15.792 -12.895 1.00 48.09 97 ILE A N 1
ATOM 745 C CA . ILE A 1 97 ? 10.530 17.179 -12.728 1.00 48.09 97 ILE A CA 1
ATOM 746 C C . ILE A 1 97 ? 11.528 17.587 -13.820 1.00 48.09 97 ILE A C 1
ATOM 748 O O . ILE A 1 97 ? 11.503 18.734 -14.254 1.00 48.09 97 ILE A O 1
ATOM 752 N N . ALA A 1 98 ? 12.357 16.665 -14.323 1.00 49.44 98 ALA A N 1
ATOM 753 C CA . ALA A 1 98 ? 13.277 16.942 -15.431 1.00 49.44 98 ALA A CA 1
ATOM 754 C C . ALA A 1 98 ? 12.564 17.119 -16.789 1.00 49.44 98 ALA A C 1
ATOM 756 O O . ALA A 1 98 ? 13.081 17.800 -17.672 1.00 49.44 98 ALA A O 1
ATOM 757 N N . SER A 1 99 ? 11.372 16.534 -16.958 1.00 45.84 99 SER A N 1
ATOM 758 C CA . SER A 1 99 ? 10.562 16.658 -18.182 1.00 45.84 99 SER A CA 1
ATOM 759 C C . SER A 1 99 ? 9.725 17.943 -18.241 1.00 45.84 99 SER A C 1
ATOM 761 O O . SER A 1 99 ? 9.175 18.265 -19.296 1.00 45.84 99 SER A O 1
ATOM 763 N N . VAL A 1 100 ? 9.655 18.714 -17.149 1.00 45.91 100 VAL A N 1
ATOM 764 C CA . VAL A 1 100 ? 9.174 20.102 -17.177 1.00 45.91 100 VAL A CA 1
ATOM 765 C C . VAL A 1 100 ? 10.277 20.949 -17.812 1.00 45.91 100 VAL A C 1
ATOM 767 O O . VAL A 1 100 ? 11.102 21.549 -17.128 1.00 45.91 100 VAL A O 1
ATOM 770 N N . GLN A 1 101 ? 10.334 20.967 -19.146 1.00 43.78 101 GLN A N 1
ATOM 771 C CA . GLN A 1 101 ? 11.196 21.917 -19.844 1.00 43.78 101 GLN A CA 1
ATOM 772 C C . GLN A 1 101 ? 10.748 23.335 -19.458 1.00 43.78 101 GLN A C 1
ATOM 774 O O . GLN A 1 101 ? 9.556 23.635 -19.588 1.00 43.78 101 GLN A O 1
ATOM 779 N N . PRO A 1 102 ? 11.648 24.234 -19.012 1.00 42.91 102 PRO A N 1
ATOM 780 C CA . PRO A 1 102 ? 11.308 25.644 -18.976 1.00 42.91 102 PRO A CA 1
ATOM 781 C C . PRO A 1 102 ? 11.001 26.031 -20.419 1.00 42.91 102 PRO A C 1
ATOM 783 O O . PRO A 1 102 ? 11.861 25.909 -21.291 1.00 42.91 102 PRO A O 1
ATOM 786 N N . SER A 1 103 ? 9.763 26.437 -20.692 1.00 46.16 103 SER A N 1
ATOM 787 C CA . SER A 1 103 ? 9.395 27.045 -21.964 1.00 46.16 103 SER A CA 1
ATOM 788 C C . SER A 1 103 ? 10.304 28.254 -22.167 1.00 46.16 103 SER A C 1
ATOM 790 O O . SER A 1 103 ? 10.077 29.319 -21.595 1.00 46.16 103 SER A O 1
ATOM 792 N N . HIS A 1 104 ? 11.388 28.053 -22.914 1.00 49.06 104 HIS A N 1
ATOM 793 C CA . HIS A 1 104 ? 12.318 29.097 -23.293 1.00 49.06 104 HIS A CA 1
ATOM 794 C C . HIS A 1 104 ? 11.567 29.982 -24.284 1.00 49.06 104 HIS A C 1
ATOM 796 O O . HIS A 1 104 ? 11.453 29.659 -25.466 1.00 49.06 104 HIS A O 1
ATOM 802 N N . GLY A 1 105 ? 10.971 31.058 -23.772 1.00 48.50 105 GLY A N 1
ATOM 803 C CA . GLY A 1 105 ? 10.395 32.111 -24.590 1.00 48.50 105 GLY A CA 1
ATOM 804 C C . GLY A 1 105 ? 11.509 32.769 -25.390 1.00 48.50 105 GLY A C 1
ATOM 805 O O . GLY A 1 105 ? 12.221 33.617 -24.867 1.00 48.50 105 GLY A O 1
ATOM 806 N N . LEU A 1 106 ? 11.674 32.349 -26.642 1.00 44.94 106 LEU A N 1
ATOM 807 C CA . LEU A 1 106 ? 12.363 33.140 -27.650 1.00 44.94 106 LEU A CA 1
ATOM 808 C C . LEU A 1 106 ? 11.368 34.189 -28.159 1.00 44.94 106 LEU A C 1
ATOM 810 O O . LEU A 1 106 ? 10.395 33.848 -28.835 1.00 44.94 106 LEU A O 1
ATOM 814 N N . HIS A 1 107 ? 11.617 35.448 -27.807 1.00 45.59 107 HIS A N 1
ATOM 815 C CA . HIS A 1 107 ? 11.195 36.613 -28.576 1.00 45.59 107 HIS A CA 1
ATOM 816 C C . HIS A 1 107 ? 12.429 37.473 -28.828 1.00 45.59 107 HIS A C 1
ATOM 818 O O . HIS A 1 107 ? 13.188 37.683 -27.855 1.00 45.59 107 HIS A O 1
#

Sequence (107 aa):
MPDSVRVFVNIPEDVTFADLRLARNQQTGDVIFEWAPIEAICDASGIDVDIFRDGNAGKIGAFIVAWYHAHRFANGTPDLVAEQLIAEMEARNIAGIASVQPSHGLH

Secondary structure (DSSP, 8-state):
------------TT--GGGG--EE-TTT-PEE--SHHHHHHHHHHT--THHHHTS-THHHHHHHHHHHHHHHHTTPPP-HHHHHHHHHHHHHHHHHHHT--------